Protein AF-A0A4U6UL03-F1 (afdb_monomer_lite)

Organism: Setaria viridis (NCBI:txid4556)

Sequence (129 aa):
MELAAATEDKETHSFEIDPSQVENVKQRCLPNALNYPMLEEYDFRNDTVNPDLDMELKPQARPRPYQEKSLSKMFGNGRARSGIIVLPCGAGKSLVGVSAACRINMFGHKCCLRRSMGISVQALVNYKR

Radius of gyration: 18.02 Å; chains: 1; bounding box: 43×35×50 Å

Secondary structure (DSSP, 8-state):
---------------PPPTTTHHHHHHHHSTTTT------EEE-SS--SSPP---PPPGGGPPPHHHHHHHHHHEETTEEEP--EE--TTS-HHHHHHHHHHHHT--STT-EEEEETTTEEEEE-----

Structure (mmCIF, N/CA/C/O backbone):
data_AF-A0A4U6UL03-F1
#
_entry.id   AF-A0A4U6UL03-F1
#
loop_
_atom_site.group_PDB
_atom_site.id
_atom_site.type_symbol
_atom_site.label_atom_id
_atom_site.label_alt_id
_atom_site.label_comp_id
_atom_site.label_asym_id
_atom_site.label_entity_id
_atom_site.label_seq_id
_atom_site.pdbx_PDB_ins_code
_atom_site.Cartn_x
_atom_site.Cartn_y
_atom_site.Cartn_z
_atom_site.occupancy
_atom_site.B_iso_or_equiv
_atom_site.auth_seq_id
_atom_site.auth_comp_id
_atom_site.auth_asym_id
_atom_site.auth_atom_id
_atom_site.pdbx_PDB_model_num
ATOM 1 N N . MET A 1 1 ? 22.071 -18.810 30.070 1.00 37.53 1 MET A N 1
ATOM 2 C CA . MET A 1 1 ? 21.147 -18.607 31.201 1.00 37.53 1 MET A CA 1
ATOM 3 C C . MET A 1 1 ? 21.064 -17.105 31.404 1.00 37.53 1 MET A C 1
ATOM 5 O O . MET A 1 1 ? 22.097 -16.512 31.650 1.00 37.53 1 MET A O 1
ATOM 9 N N . GLU A 1 2 ? 19.976 -16.383 31.207 1.00 42.53 2 GLU A N 1
ATOM 10 C CA . GLU A 1 2 ? 18.603 -16.666 30.803 1.00 42.53 2 GLU A CA 1
ATOM 11 C C . GLU A 1 2 ? 17.996 -15.279 30.544 1.00 42.53 2 GLU A C 1
ATOM 13 O O . GLU A 1 2 ? 18.272 -14.358 31.309 1.00 42.53 2 GLU A O 1
ATOM 18 N N . LEU A 1 3 ? 17.197 -15.100 29.497 1.00 37.81 3 LEU A N 1
ATOM 19 C CA . LEU A 1 3 ? 16.203 -14.027 29.470 1.00 37.81 3 LEU A CA 1
ATOM 20 C C . LEU A 1 3 ? 14.989 -14.575 28.730 1.00 37.81 3 LEU A C 1
ATOM 22 O O . LEU A 1 3 ? 14.887 -14.519 27.506 1.00 37.81 3 LEU A O 1
ATOM 26 N N . ALA A 1 4 ? 14.117 -15.192 29.522 1.00 41.53 4 ALA A N 1
ATOM 27 C CA . ALA A 1 4 ? 12.776 -15.571 29.136 1.00 41.53 4 ALA A CA 1
ATOM 28 C C . ALA A 1 4 ? 12.009 -14.307 28.721 1.00 41.53 4 ALA A C 1
ATOM 30 O O . ALA A 1 4 ? 11.738 -13.430 29.542 1.00 41.53 4 ALA A O 1
ATOM 31 N N . ALA A 1 5 ? 11.678 -14.204 27.436 1.00 41.16 5 ALA A N 1
ATOM 32 C CA . ALA A 1 5 ? 10.649 -13.289 26.976 1.00 41.16 5 ALA A CA 1
ATOM 33 C C . ALA A 1 5 ? 9.307 -13.870 27.431 1.00 41.16 5 ALA A C 1
ATOM 35 O O . ALA A 1 5 ? 8.862 -14.887 26.904 1.00 41.16 5 ALA A O 1
ATOM 36 N N . ALA A 1 6 ? 8.715 -13.258 28.455 1.00 39.53 6 ALA A N 1
ATOM 37 C CA . ALA A 1 6 ? 7.368 -13.558 28.905 1.00 39.53 6 ALA A CA 1
ATOM 38 C C . ALA A 1 6 ? 6.402 -13.442 27.716 1.00 39.53 6 ALA A C 1
ATOM 40 O O . ALA A 1 6 ? 6.140 -12.352 27.207 1.00 39.53 6 ALA A O 1
ATOM 41 N N . THR A 1 7 ? 5.901 -14.579 27.246 1.00 44.16 7 THR A N 1
ATOM 42 C CA . THR A 1 7 ? 4.714 -14.645 26.403 1.00 44.16 7 THR A CA 1
ATOM 43 C C . THR A 1 7 ? 3.527 -14.381 27.318 1.00 44.16 7 THR A C 1
ATOM 45 O O . THR A 1 7 ? 2.949 -15.307 27.875 1.00 44.16 7 THR A O 1
ATOM 48 N N . GLU A 1 8 ? 3.217 -13.106 27.556 1.00 48.75 8 GLU A N 1
ATOM 49 C CA . GLU A 1 8 ? 1.881 -12.743 28.020 1.00 48.75 8 GLU A CA 1
ATOM 50 C C . GLU A 1 8 ? 0.917 -13.145 26.902 1.00 48.75 8 GLU A C 1
ATOM 52 O O . GLU A 1 8 ? 0.991 -12.607 25.791 1.00 48.75 8 GLU A O 1
ATOM 57 N N . ASP A 1 9 ? 0.056 -14.122 27.178 1.00 47.47 9 ASP A N 1
ATOM 58 C CA . ASP A 1 9 ? -1.066 -14.504 26.328 1.00 47.47 9 ASP A CA 1
ATOM 59 C C . ASP A 1 9 ? -1.999 -13.294 26.175 1.00 47.47 9 ASP A C 1
ATOM 61 O O . ASP A 1 9 ? -2.957 -13.102 26.919 1.00 47.47 9 ASP A O 1
ATOM 65 N N . LYS A 1 10 ? -1.679 -12.405 25.229 1.00 60.22 10 LYS A N 1
ATOM 66 C CA . LYS A 1 10 ? -2.546 -11.294 24.846 1.00 60.22 10 LYS A CA 1
ATOM 67 C C . LYS A 1 10 ? -3.778 -11.876 24.170 1.00 60.22 10 LYS A C 1
ATOM 69 O O . LYS A 1 10 ? -3.768 -12.137 22.964 1.00 60.22 10 LYS A O 1
ATOM 74 N N . GLU A 1 11 ? -4.834 -12.048 24.957 1.00 63.53 11 GLU A N 1
ATOM 75 C CA . GLU A 1 11 ? -6.178 -12.332 24.470 1.00 63.53 11 GLU A CA 1
ATOM 76 C C . GLU A 1 11 ? -6.531 -11.308 23.382 1.00 63.53 11 GLU A C 1
ATOM 78 O O . GLU A 1 11 ? -6.677 -10.105 23.612 1.00 63.53 11 GLU A O 1
ATOM 83 N N . THR A 1 12 ? -6.556 -11.779 22.137 1.00 64.50 12 THR A N 1
ATOM 84 C CA . THR A 1 12 ? -6.774 -10.939 20.963 1.00 64.50 12 THR A CA 1
ATOM 85 C C . THR A 1 12 ? -8.270 -10.891 20.698 1.00 64.50 12 THR A C 1
ATOM 87 O O . THR A 1 12 ? -8.839 -11.773 20.061 1.00 64.50 12 THR A O 1
ATOM 90 N N . HIS A 1 13 ? -8.928 -9.851 21.206 1.00 76.44 13 HIS A N 1
ATOM 91 C CA . HIS A 1 13 ? -10.341 -9.615 20.930 1.00 76.44 13 HIS A CA 1
ATOM 92 C C . HIS A 1 13 ? -10.505 -8.992 19.542 1.00 76.44 13 HIS A C 1
ATOM 94 O O . HIS A 1 13 ? -9.969 -7.921 19.259 1.00 76.44 13 HIS A O 1
ATOM 100 N N . SER A 1 14 ? -11.264 -9.659 18.675 1.00 79.56 14 SER A N 1
ATOM 101 C CA . SER A 1 14 ? -11.667 -9.132 17.372 1.00 79.56 14 SER A CA 1
ATOM 102 C C . SER A 1 14 ? -13.189 -9.141 17.274 1.00 79.56 14 SER A C 1
ATOM 104 O O . SER A 1 14 ? -13.842 -10.095 17.690 1.00 79.56 14 SER A O 1
ATOM 106 N N . PHE A 1 15 ? -13.758 -8.049 16.774 1.00 84.62 15 PHE A N 1
ATOM 107 C CA . PHE A 1 15 ? -15.185 -7.921 16.505 1.00 84.62 15 PHE A CA 1
ATOM 108 C C . PHE A 1 15 ? -15.377 -7.128 15.215 1.00 84.62 15 PHE A C 1
ATOM 110 O O . PHE A 1 15 ? -14.557 -6.279 14.860 1.00 84.62 15 PHE A O 1
ATOM 117 N N . GLU A 1 16 ? -16.453 -7.426 14.499 1.00 81.44 16 GLU A N 1
ATOM 118 C CA . GLU A 1 16 ? -16.811 -6.702 13.287 1.00 81.44 16 GLU A CA 1
ATOM 119 C C . GLU A 1 16 ? -17.490 -5.375 13.646 1.00 81.44 16 GLU A C 1
ATOM 121 O O . GLU A 1 16 ? -18.337 -5.310 14.537 1.00 81.44 16 GLU A O 1
ATOM 126 N N . ILE A 1 17 ? -17.091 -4.304 12.961 1.00 82.75 17 ILE A N 1
ATOM 127 C CA . ILE A 1 17 ? -17.662 -2.966 13.132 1.00 82.75 17 ILE A CA 1
ATOM 128 C C . ILE A 1 17 ? -18.633 -2.718 11.982 1.00 82.75 17 ILE A C 1
ATOM 130 O O . ILE A 1 17 ? -18.296 -2.957 10.821 1.00 82.75 17 ILE A O 1
ATOM 134 N N . ASP A 1 18 ? -19.812 -2.190 12.303 1.00 84.06 18 ASP A N 1
ATOM 135 C CA . ASP A 1 18 ? -20.786 -1.773 11.299 1.00 84.06 18 ASP A CA 1
ATOM 136 C C . ASP A 1 18 ? -20.194 -0.682 10.378 1.00 84.06 18 ASP A C 1
ATOM 138 O O . ASP A 1 18 ? -19.642 0.307 10.883 1.00 84.06 18 ASP A O 1
ATOM 142 N N . PRO A 1 19 ? -20.309 -0.809 9.040 1.00 79.56 19 PRO A N 1
ATOM 143 C CA . PRO A 1 19 ? -19.694 0.121 8.092 1.00 79.56 19 PRO A CA 1
ATOM 144 C C . PRO A 1 19 ? -20.154 1.574 8.281 1.00 79.56 19 PRO A C 1
ATOM 146 O O . PRO A 1 19 ? -19.382 2.491 7.999 1.00 79.56 19 PRO A O 1
ATOM 149 N N . SER A 1 20 ? -21.364 1.808 8.803 1.00 86.56 20 SER A N 1
ATOM 150 C CA . SER A 1 20 ? -21.868 3.162 9.077 1.00 86.56 20 SER A CA 1
ATOM 151 C C . SER A 1 20 ? -21.161 3.845 10.254 1.00 86.56 20 SER A C 1
ATOM 153 O O . SER A 1 20 ? -21.105 5.073 10.315 1.00 86.56 20 SER A O 1
ATOM 155 N N . GLN A 1 21 ? -20.588 3.068 11.179 1.00 82.69 21 GLN A N 1
ATOM 156 C CA . GLN A 1 21 ? -19.977 3.566 12.415 1.00 82.69 21 GLN A CA 1
ATOM 157 C C . GLN A 1 21 ? -18.448 3.657 12.350 1.00 82.69 21 GLN A C 1
ATOM 159 O O . GLN A 1 21 ? -17.835 4.213 13.263 1.00 82.69 21 GLN A O 1
ATOM 164 N N . VAL A 1 22 ? -17.815 3.167 11.277 1.00 82.12 22 VAL A N 1
ATOM 165 C CA . VAL A 1 22 ? -16.347 3.143 11.129 1.00 82.12 22 VAL A CA 1
ATOM 166 C C . VAL A 1 22 ? -15.732 4.538 11.277 1.00 82.12 22 VAL A C 1
ATOM 168 O O . VAL A 1 22 ? -14.733 4.694 11.975 1.00 82.12 22 VAL A O 1
ATOM 171 N N . GLU A 1 23 ? -16.339 5.567 10.680 1.00 81.88 23 GLU A N 1
ATOM 172 C CA . GLU A 1 23 ? -15.873 6.957 10.798 1.00 81.88 23 GLU A CA 1
ATOM 173 C C . GLU A 1 23 ? -15.918 7.441 12.261 1.00 81.88 23 GLU A C 1
ATOM 175 O O . GLU A 1 23 ? -14.976 8.063 12.747 1.00 81.88 23 GLU A O 1
ATOM 180 N N . ASN A 1 24 ? -16.982 7.096 12.995 1.00 83.56 24 ASN A N 1
ATOM 181 C CA . ASN A 1 24 ? -17.174 7.492 14.393 1.00 83.56 24 ASN A CA 1
ATOM 182 C C . ASN A 1 24 ? -16.158 6.804 15.316 1.00 83.56 24 ASN A C 1
ATOM 184 O O . ASN A 1 24 ? -15.529 7.462 16.146 1.00 83.56 24 ASN A O 1
ATOM 188 N N . VAL A 1 25 ? -15.927 5.499 15.119 1.00 83.00 25 VAL A N 1
ATOM 189 C CA . VAL A 1 25 ? -14.891 4.753 15.850 1.00 83.00 25 VAL A CA 1
ATOM 190 C C . VAL A 1 25 ? -13.518 5.363 15.579 1.00 83.00 25 VAL A C 1
ATOM 192 O O . VAL A 1 25 ? -12.777 5.637 16.523 1.00 83.00 25 VAL A O 1
ATOM 195 N N . LYS A 1 26 ? -13.212 5.678 14.312 1.00 79.94 26 LYS A N 1
ATOM 196 C CA . LYS A 1 26 ? -11.938 6.304 13.955 1.00 79.94 26 LYS A CA 1
ATOM 197 C C . LYS A 1 26 ? -11.731 7.644 14.657 1.00 79.94 26 LYS A C 1
ATOM 199 O O . LYS A 1 26 ? -10.663 7.873 15.220 1.00 79.94 26 LYS A O 1
ATOM 204 N N . GLN A 1 27 ? -12.752 8.501 14.662 1.00 81.00 27 GLN A N 1
ATOM 205 C CA . GLN A 1 27 ? -12.709 9.804 15.332 1.00 81.00 27 GLN A CA 1
ATOM 206 C C . GLN A 1 27 ? -12.531 9.672 16.851 1.00 81.00 27 GLN A C 1
ATOM 208 O O . GLN A 1 27 ? -11.782 10.440 17.447 1.00 81.00 27 GLN A O 1
ATOM 213 N N . ARG A 1 28 ? -13.161 8.678 17.487 1.00 81.06 28 ARG A N 1
ATOM 214 C CA . ARG A 1 28 ? -13.010 8.424 18.932 1.00 81.06 28 ARG A CA 1
ATOM 215 C C . ARG A 1 28 ? -11.626 7.898 19.316 1.00 81.06 28 ARG A C 1
ATOM 217 O O . ARG A 1 28 ? -11.155 8.175 20.415 1.00 81.06 28 ARG A O 1
ATOM 224 N N . CYS A 1 29 ? -10.967 7.156 18.432 1.00 76.44 29 CYS A N 1
ATOM 225 C CA . CYS A 1 29 ? -9.615 6.652 18.673 1.00 76.44 29 CYS A CA 1
ATOM 226 C C . CYS A 1 29 ? -8.522 7.720 18.494 1.00 76.44 29 CYS A C 1
ATOM 228 O O . CYS A 1 29 ? -7.387 7.498 18.918 1.00 76.44 29 CYS A O 1
ATOM 230 N N . LEU A 1 30 ? -8.843 8.883 17.911 1.00 77.50 30 LEU A N 1
ATOM 231 C CA . LEU A 1 30 ? -7.914 10.010 17.815 1.00 77.50 30 LEU A CA 1
ATOM 232 C C . LEU A 1 30 ? -7.452 10.477 19.212 1.00 77.50 30 LEU A C 1
ATOM 234 O O . LEU A 1 30 ? -8.161 10.288 20.207 1.00 77.50 30 LEU A O 1
ATOM 238 N N . PRO A 1 31 ? -6.278 11.130 19.309 1.00 63.97 31 PRO A N 1
ATOM 239 C CA . PRO A 1 31 ? -5.689 11.570 20.580 1.00 63.97 31 PRO A CA 1
ATOM 240 C C . PRO A 1 31 ? -6.572 12.513 21.414 1.00 63.97 31 PRO A C 1
ATOM 242 O O . PRO A 1 31 ? -6.286 12.723 22.587 1.00 63.97 31 PRO A O 1
ATOM 245 N N . ASN A 1 32 ? -7.655 13.041 20.842 1.00 65.25 32 ASN A N 1
ATOM 246 C CA . ASN A 1 32 ? -8.607 13.915 21.525 1.00 65.25 32 ASN A CA 1
ATOM 247 C C . ASN A 1 32 ? -9.568 13.171 22.473 1.00 65.25 32 ASN A C 1
ATOM 249 O O . ASN A 1 32 ? -10.280 13.827 23.227 1.00 65.25 32 ASN A O 1
ATOM 253 N N . ALA A 1 33 ? -9.619 11.835 22.430 1.00 67.50 33 ALA A N 1
ATOM 254 C CA . ALA A 1 33 ? -10.468 11.038 23.315 1.00 67.50 33 ALA A CA 1
ATOM 255 C C . ALA A 1 33 ? -9.710 9.850 23.926 1.00 67.50 33 ALA A C 1
ATOM 257 O O . ALA A 1 33 ? -9.252 9.945 25.060 1.00 67.50 33 ALA A O 1
ATOM 258 N N . LEU A 1 34 ? -9.570 8.737 23.197 1.00 73.00 34 LEU A N 1
ATOM 259 C CA . LEU A 1 34 ? -9.042 7.483 23.758 1.00 73.00 34 LEU A CA 1
ATOM 260 C C . LEU A 1 34 ? -7.532 7.277 23.557 1.00 73.00 34 LEU A C 1
ATOM 26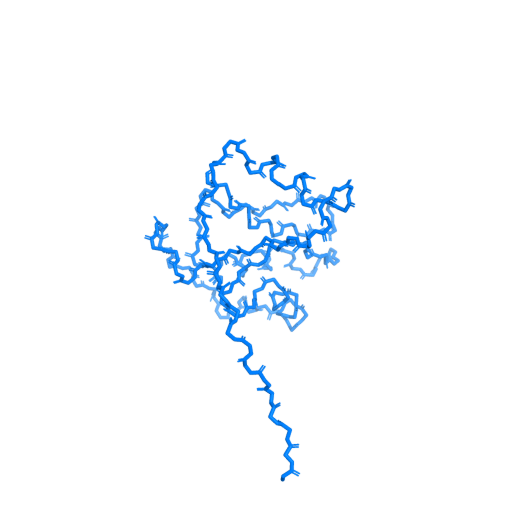2 O O . LEU A 1 34 ? -6.952 6.438 24.237 1.00 73.00 34 LEU A O 1
ATOM 266 N N . ASN A 1 35 ? -6.896 8.034 22.653 1.00 75.44 35 ASN A N 1
ATOM 267 C CA . ASN A 1 35 ? -5.455 7.957 22.374 1.00 75.44 35 ASN A CA 1
ATOM 268 C C . ASN A 1 35 ? -4.954 6.519 22.119 1.00 75.44 35 ASN A C 1
ATOM 270 O O . ASN A 1 35 ? -3.963 6.066 22.692 1.00 75.44 35 ASN A O 1
ATOM 274 N N . TYR A 1 36 ? -5.653 5.800 21.235 1.00 77.88 36 TYR A N 1
ATOM 275 C CA . TYR A 1 36 ? -5.208 4.495 20.753 1.00 77.88 36 TYR A CA 1
ATOM 276 C C . TYR A 1 36 ? -4.737 4.615 19.301 1.00 77.88 36 TYR A C 1
ATOM 278 O O . TYR A 1 36 ? -5.541 4.954 18.427 1.00 77.88 36 TYR A O 1
ATOM 286 N N . PRO A 1 37 ? -3.454 4.332 19.005 1.00 74.00 37 PRO A N 1
ATOM 287 C CA . PRO A 1 37 ? -2.949 4.385 17.642 1.00 74.00 37 PRO A CA 1
ATOM 288 C C . PRO A 1 37 ? -3.617 3.289 16.805 1.00 74.00 37 PRO A C 1
ATOM 290 O O . PRO A 1 37 ? -3.353 2.102 16.985 1.00 74.00 37 PRO A O 1
ATOM 293 N N . MET A 1 38 ? -4.487 3.685 15.879 1.00 72.62 38 MET A N 1
ATOM 294 C CA . MET A 1 38 ? -5.084 2.762 14.917 1.00 72.62 38 MET A CA 1
ATOM 295 C C . MET A 1 38 ? -4.131 2.500 13.754 1.00 72.62 38 MET A C 1
ATOM 297 O O . MET A 1 38 ? -3.445 3.402 13.269 1.00 72.62 38 MET A O 1
ATOM 301 N N . LEU A 1 39 ? -4.147 1.264 13.264 1.00 71.38 39 LEU A N 1
ATOM 302 C CA . LEU A 1 39 ? -3.426 0.853 12.069 1.00 71.38 39 LEU A CA 1
ATOM 303 C C . LEU A 1 39 ? -4.428 0.425 10.997 1.00 71.38 39 LEU A C 1
ATOM 305 O O . LEU A 1 39 ? -5.210 -0.497 11.199 1.00 71.38 39 LEU A O 1
ATOM 309 N N . GLU A 1 40 ? -4.389 1.094 9.847 1.00 74.62 40 GLU A N 1
ATOM 310 C CA . GLU A 1 40 ? -5.162 0.710 8.665 1.00 74.62 40 GLU A CA 1
ATOM 311 C C . GLU A 1 40 ? -4.364 -0.315 7.847 1.00 74.62 40 GLU A C 1
ATOM 313 O O . GLU A 1 40 ? -3.626 0.033 6.917 1.00 74.62 40 GLU A O 1
ATOM 318 N N . GLU A 1 41 ? -4.470 -1.583 8.244 1.00 77.94 41 GLU A N 1
ATOM 319 C CA . GLU A 1 41 ? -3.872 -2.714 7.533 1.00 77.94 41 GLU A CA 1
ATOM 320 C C . GLU A 1 41 ? -4.940 -3.513 6.786 1.00 77.94 41 GLU A C 1
ATOM 322 O O . GLU A 1 41 ? -6.032 -3.756 7.296 1.00 77.94 41 GLU A O 1
ATOM 327 N N . TYR A 1 42 ? -4.597 -3.950 5.581 1.00 76.56 42 TYR A N 1
ATOM 328 C CA . TYR A 1 42 ? -5.386 -4.854 4.764 1.00 76.56 42 TYR A CA 1
ATOM 329 C C . TYR A 1 42 ? -4.633 -6.174 4.598 1.00 76.56 42 TYR A C 1
ATOM 331 O O . TYR A 1 42 ? -3.518 -6.202 4.070 1.00 76.56 42 TYR A O 1
ATOM 339 N N . ASP A 1 43 ? -5.232 -7.265 5.063 1.00 77.88 43 ASP A N 1
ATOM 340 C CA . ASP A 1 43 ? -4.708 -8.613 4.863 1.00 77.88 43 ASP A CA 1
ATOM 341 C C . ASP A 1 43 ? -5.231 -9.168 3.537 1.00 77.88 43 ASP A C 1
ATOM 343 O O . ASP A 1 43 ? -6.341 -9.684 3.453 1.00 77.88 43 ASP A O 1
ATOM 347 N N . PHE A 1 44 ? -4.424 -9.021 2.490 1.00 74.25 44 PHE A N 1
ATOM 348 C CA . PHE A 1 44 ? -4.776 -9.472 1.147 1.00 74.25 44 PHE A CA 1
ATOM 349 C C . PHE A 1 44 ? -4.501 -10.963 0.920 1.00 74.25 44 PHE A C 1
ATOM 351 O O . PHE A 1 44 ? -4.905 -11.494 -0.102 1.00 74.25 44 PHE A O 1
ATOM 358 N N . ARG A 1 45 ? -3.795 -11.654 1.829 1.00 73.88 45 ARG A N 1
ATOM 359 C CA . ARG A 1 45 ? -3.511 -13.094 1.674 1.00 73.88 45 ARG A CA 1
ATOM 360 C C . ARG A 1 45 ? -4.660 -13.974 2.139 1.00 73.88 45 ARG A C 1
ATOM 362 O O . ARG A 1 45 ? -4.826 -15.071 1.624 1.00 73.88 45 ARG A O 1
ATOM 369 N N . ASN A 1 46 ? -5.402 -13.499 3.134 1.00 73.31 46 ASN A N 1
ATOM 370 C CA . ASN A 1 46 ? -6.517 -14.225 3.733 1.00 73.31 46 ASN A CA 1
ATOM 371 C C . ASN A 1 46 ? -7.885 -13.720 3.242 1.00 73.31 46 ASN A C 1
ATOM 373 O O . ASN A 1 46 ? -8.915 -14.207 3.711 1.00 73.31 46 ASN A O 1
ATOM 377 N N . ASP A 1 47 ? -7.919 -12.747 2.325 1.00 72.44 47 ASP A N 1
ATOM 378 C CA . ASP A 1 47 ? -9.170 -12.274 1.734 1.00 72.44 47 ASP A CA 1
ATOM 379 C C . ASP A 1 47 ? -9.637 -13.258 0.653 1.00 72.44 47 ASP A C 1
ATOM 381 O O . ASP A 1 47 ? -9.089 -13.310 -0.440 1.00 72.44 47 ASP A O 1
ATOM 385 N N . THR A 1 48 ? -10.653 -14.056 0.978 1.00 67.88 48 THR A N 1
ATOM 386 C CA . THR A 1 48 ? -11.311 -14.991 0.046 1.00 67.88 48 THR A CA 1
ATOM 387 C C . THR A 1 48 ? -12.581 -14.407 -0.573 1.00 67.88 48 THR A C 1
ATOM 389 O O . THR A 1 48 ? -13.227 -15.053 -1.397 1.00 67.88 48 THR A O 1
ATOM 392 N N . VAL A 1 49 ? -12.970 -13.190 -0.172 1.00 73.38 49 VAL A N 1
ATOM 393 C CA . VAL A 1 49 ? -14.196 -12.531 -0.641 1.00 73.38 49 VAL A CA 1
ATOM 394 C C . VAL A 1 49 ? -13.988 -11.941 -2.030 1.00 73.38 49 VAL A C 1
ATOM 396 O O . VAL A 1 49 ? -14.921 -11.895 -2.833 1.00 73.38 49 VAL A O 1
ATOM 399 N N . ASN A 1 50 ? -12.779 -11.459 -2.314 1.00 69.06 50 ASN A N 1
ATOM 400 C CA . ASN A 1 50 ? -12.471 -10.805 -3.573 1.00 69.06 50 ASN A CA 1
ATOM 401 C C . ASN A 1 50 ? -11.783 -11.787 -4.541 1.00 69.06 50 ASN A C 1
ATOM 403 O O . ASN A 1 50 ? -10.869 -12.489 -4.124 1.00 69.06 50 ASN A O 1
ATOM 407 N N . PRO A 1 51 ? -12.187 -11.848 -5.823 1.00 69.75 51 PRO A N 1
ATOM 408 C CA . PRO A 1 51 ? -11.525 -12.711 -6.793 1.00 69.75 51 PRO A CA 1
ATOM 409 C C . PRO A 1 51 ? -10.098 -12.223 -7.065 1.00 69.75 51 PRO A C 1
ATOM 411 O O .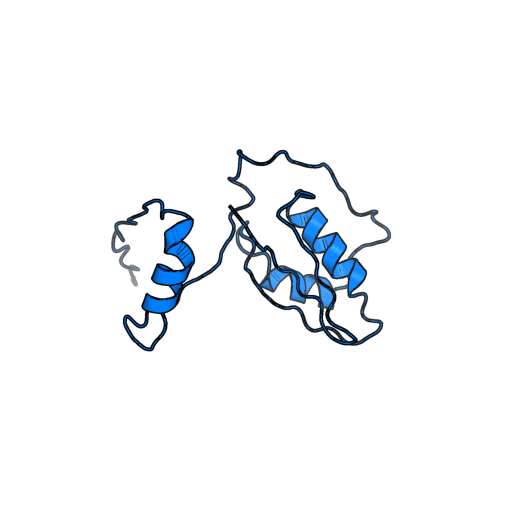 PRO A 1 51 ? -9.880 -11.025 -7.286 1.00 69.75 51 PRO A O 1
ATOM 414 N N . ASP A 1 52 ? -9.155 -13.163 -7.087 1.00 70.00 52 ASP A N 1
ATOM 415 C CA . ASP A 1 52 ? -7.782 -12.915 -7.516 1.00 70.00 52 ASP A CA 1
ATOM 416 C C . ASP A 1 52 ? -7.740 -12.649 -9.024 1.00 70.00 52 ASP A C 1
ATOM 418 O O . ASP A 1 52 ? -8.381 -13.341 -9.821 1.00 70.00 52 ASP A O 1
ATOM 422 N N . LEU A 1 53 ? -6.960 -11.645 -9.425 1.00 71.31 53 LEU A N 1
ATOM 423 C CA . LEU A 1 53 ? -6.655 -11.386 -10.825 1.00 71.31 53 LEU A CA 1
ATOM 424 C C . LEU A 1 53 ? -5.176 -11.666 -11.066 1.00 71.31 53 LEU A C 1
ATOM 426 O O . LEU A 1 53 ? -4.309 -11.007 -10.489 1.00 71.31 53 LEU A O 1
ATOM 430 N N . ASP A 1 54 ? -4.900 -12.613 -11.957 1.00 70.06 54 ASP A N 1
ATOM 431 C CA . ASP A 1 54 ? -3.536 -12.957 -12.338 1.00 70.06 54 ASP A CA 1
ATOM 432 C C . ASP A 1 54 ? -2.923 -11.833 -13.187 1.00 70.06 54 ASP A C 1
ATOM 434 O O . ASP A 1 54 ? -3.317 -11.582 -14.330 1.00 70.06 54 ASP A O 1
ATOM 438 N N . MET A 1 55 ? -2.003 -11.083 -12.583 1.00 74.75 55 MET A N 1
ATOM 439 C CA . MET A 1 55 ? -1.341 -9.939 -13.197 1.00 74.75 55 MET A CA 1
ATOM 440 C C . MET A 1 55 ? 0.138 -9.954 -12.857 1.00 74.75 55 MET A C 1
ATOM 442 O O . MET A 1 55 ? 0.569 -9.458 -11.814 1.00 74.75 55 MET A O 1
ATOM 446 N N . GLU A 1 56 ? 0.941 -10.422 -13.796 1.00 78.06 56 GLU A N 1
ATOM 447 C CA . GLU A 1 56 ? 2.383 -10.434 -13.625 1.00 78.06 56 GLU A CA 1
ATOM 448 C C . GLU A 1 56 ? 3.055 -9.258 -14.338 1.00 78.06 56 GLU A C 1
ATOM 450 O O . GLU A 1 56 ? 2.740 -8.884 -15.474 1.00 78.06 56 GLU A O 1
ATOM 455 N N . LEU A 1 57 ? 4.038 -8.663 -13.662 1.00 78.19 57 LEU A N 1
ATOM 456 C CA . LEU A 1 57 ? 4.932 -7.704 -14.293 1.00 78.19 57 LEU A CA 1
ATOM 457 C C . LEU A 1 57 ? 5.845 -8.429 -15.276 1.00 78.19 57 LEU A C 1
ATOM 459 O O . LEU A 1 57 ? 6.496 -9.415 -14.935 1.00 78.19 57 LEU A O 1
ATOM 463 N N . LYS A 1 58 ? 5.999 -7.857 -16.473 1.00 83.12 58 LYS A N 1
ATOM 464 C CA . LYS A 1 58 ? 7.025 -8.323 -17.409 1.00 83.12 58 LYS A CA 1
ATOM 465 C C . LYS A 1 58 ? 8.413 -8.227 -16.755 1.00 83.12 58 LYS A C 1
ATOM 467 O O . LYS A 1 58 ? 8.706 -7.204 -16.131 1.00 83.12 58 LYS A O 1
ATOM 472 N N . PRO A 1 59 ? 9.319 -9.195 -16.982 1.00 78.19 59 PRO A N 1
ATOM 473 C CA . PRO A 1 59 ? 10.656 -9.201 -16.376 1.00 78.19 59 PRO A CA 1
ATOM 474 C C . PRO A 1 59 ? 11.503 -7.973 -16.752 1.00 78.19 59 PRO A C 1
ATOM 476 O O . PRO A 1 59 ? 12.377 -7.559 -15.995 1.00 78.19 59 PRO A O 1
ATOM 479 N N . GLN A 1 60 ? 11.210 -7.337 -17.891 1.00 81.06 60 GLN A N 1
ATOM 480 C CA . GLN A 1 60 ? 11.843 -6.087 -18.326 1.00 81.06 60 GLN A CA 1
ATOM 481 C C . GLN A 1 60 ? 11.407 -4.864 -17.499 1.00 81.06 60 GLN A C 1
ATOM 483 O O . GLN A 1 60 ? 12.135 -3.879 -17.413 1.00 81.06 60 GLN A O 1
ATOM 488 N N . ALA A 1 61 ? 10.225 -4.917 -16.882 1.00 80.06 61 ALA A N 1
ATOM 489 C CA . ALA A 1 61 ? 9.632 -3.839 -16.096 1.00 80.06 61 ALA A CA 1
ATOM 490 C C . ALA A 1 61 ? 9.893 -4.019 -14.589 1.00 80.06 61 ALA A C 1
ATOM 492 O O . ALA A 1 61 ? 9.046 -3.685 -13.758 1.00 80.06 61 ALA A O 1
ATOM 493 N N . ARG A 1 62 ? 11.057 -4.567 -14.217 1.00 84.31 62 ARG A N 1
ATOM 494 C CA . ARG A 1 62 ? 11.401 -4.779 -12.809 1.00 84.31 62 ARG A CA 1
ATOM 495 C C . ARG A 1 62 ? 11.600 -3.432 -12.090 1.00 84.31 62 ARG A C 1
ATOM 497 O O . ARG A 1 62 ? 12.327 -2.574 -12.605 1.00 84.31 62 ARG A O 1
ATOM 504 N N . PRO A 1 63 ? 10.985 -3.228 -10.909 1.00 85.69 63 PRO A N 1
ATOM 505 C CA . PRO A 1 63 ? 11.184 -2.012 -10.134 1.00 85.69 63 PRO A CA 1
ATOM 506 C C . PRO A 1 63 ? 12.655 -1.833 -9.739 1.00 85.69 63 PRO A C 1
ATOM 508 O O . PRO A 1 63 ? 13.385 -2.788 -9.486 1.00 85.69 63 PRO A O 1
ATOM 511 N N . ARG A 1 64 ? 13.104 -0.578 -9.700 1.00 90.00 64 ARG A N 1
ATOM 512 C CA . ARG A 1 64 ? 14.474 -0.229 -9.290 1.00 90.00 64 ARG A CA 1
ATOM 513 C C . ARG A 1 64 ? 14.628 -0.341 -7.762 1.00 90.00 64 ARG A C 1
ATOM 515 O O . ARG A 1 64 ? 13.631 -0.177 -7.057 1.00 90.00 64 ARG A O 1
ATOM 522 N N . PRO A 1 65 ? 15.852 -0.481 -7.211 1.00 90.31 65 PRO A N 1
ATOM 523 C CA . PRO A 1 65 ? 16.055 -0.709 -5.771 1.00 90.31 65 PRO A CA 1
ATOM 524 C C . PRO A 1 65 ? 15.389 0.320 -4.842 1.00 90.31 65 PRO A C 1
ATOM 526 O O . PRO A 1 65 ? 14.875 -0.023 -3.780 1.00 90.31 65 PRO A O 1
ATOM 529 N N . TYR A 1 66 ? 15.337 1.596 -5.240 1.00 88.25 66 TYR A N 1
ATOM 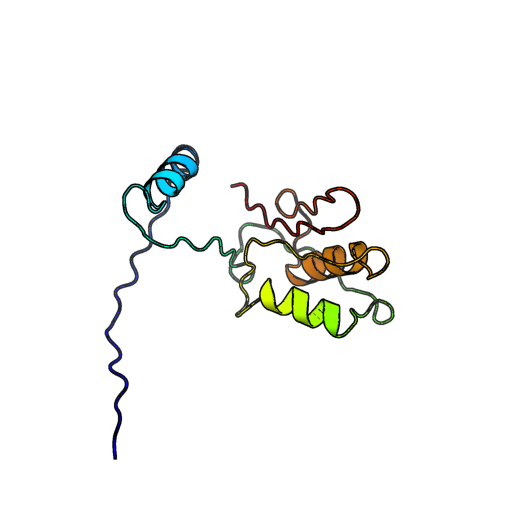530 C CA . TYR A 1 66 ? 14.661 2.631 -4.451 1.00 88.25 66 TYR A CA 1
ATOM 531 C C . TYR A 1 66 ? 13.133 2.469 -4.436 1.00 88.25 66 TYR A C 1
ATOM 533 O O . TYR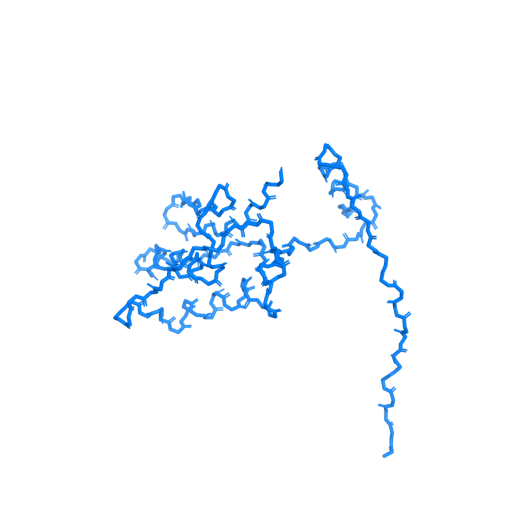 A 1 66 ? 12.499 2.783 -3.434 1.00 88.25 66 TYR A O 1
ATOM 541 N N . GLN A 1 67 ? 12.545 1.957 -5.521 1.00 87.19 67 GLN A N 1
ATOM 542 C CA . GLN A 1 67 ? 11.111 1.686 -5.624 1.00 87.19 67 GLN A CA 1
ATOM 543 C C . GLN A 1 67 ? 10.738 0.471 -4.781 1.00 87.19 67 GLN A C 1
ATOM 545 O O . GLN A 1 67 ? 9.756 0.520 -4.048 1.00 87.19 67 GLN A O 1
ATOM 550 N N . GLU A 1 68 ? 11.551 -0.588 -4.833 1.00 88.00 68 GLU A N 1
ATOM 551 C CA . GLU A 1 68 ? 11.385 -1.777 -3.990 1.00 88.00 68 GLU A CA 1
ATOM 552 C C . GLU A 1 68 ? 11.445 -1.402 -2.501 1.00 88.00 68 GLU A C 1
ATOM 554 O O . GLU A 1 68 ? 10.591 -1.825 -1.725 1.00 88.00 68 GLU A O 1
ATOM 559 N N . LYS A 1 69 ? 12.377 -0.518 -2.110 1.00 87.94 69 LYS A N 1
ATOM 560 C CA . LYS A 1 69 ? 12.471 0.008 -0.737 1.00 87.94 69 LYS A CA 1
ATOM 561 C C . LYS A 1 69 ? 11.249 0.835 -0.318 1.00 87.94 69 LYS A C 1
ATOM 563 O O . LYS A 1 69 ? 10.904 0.868 0.861 1.00 87.94 69 LYS A O 1
ATOM 568 N N . SER A 1 70 ? 10.606 1.537 -1.250 1.00 85.50 70 SER A N 1
ATOM 569 C CA . SER A 1 70 ? 9.348 2.241 -0.974 1.00 85.50 70 SER A CA 1
ATOM 570 C C . SER A 1 70 ? 8.174 1.270 -0.840 1.00 85.50 70 SER A C 1
ATOM 572 O O . SER A 1 70 ? 7.365 1.418 0.072 1.00 85.50 70 SER A O 1
ATOM 574 N N . LEU A 1 71 ? 8.102 0.260 -1.710 1.00 84.06 71 LEU A N 1
ATOM 575 C CA . LEU A 1 71 ? 7.059 -0.765 -1.689 1.00 84.06 71 LEU A CA 1
ATOM 576 C C . LEU A 1 71 ? 7.148 -1.642 -0.437 1.00 84.06 71 LEU A C 1
ATOM 578 O O . LEU A 1 71 ? 6.115 -1.941 0.149 1.00 84.06 71 LEU A O 1
ATOM 582 N N . SER A 1 72 ? 8.348 -1.987 0.036 1.00 85.88 72 SER A N 1
ATOM 583 C CA . SER A 1 72 ? 8.521 -2.785 1.260 1.00 85.88 72 SER A CA 1
ATOM 584 C C . SER A 1 72 ? 8.020 -2.085 2.527 1.00 85.88 72 SER A C 1
ATOM 586 O O . SER A 1 72 ? 7.703 -2.748 3.510 1.00 85.88 72 SER A O 1
ATOM 588 N N . LYS A 1 73 ? 7.900 -0.750 2.518 1.00 83.50 73 LYS A N 1
ATOM 589 C CA . LYS A 1 73 ? 7.257 -0.006 3.613 1.00 83.50 73 LYS A CA 1
ATOM 590 C C . LYS A 1 73 ? 5.731 -0.095 3.582 1.00 83.50 73 LYS A C 1
ATOM 592 O O . LYS A 1 73 ? 5.107 0.036 4.630 1.00 83.50 73 LYS A O 1
ATOM 597 N N . MET A 1 74 ? 5.142 -0.286 2.403 1.00 79.12 74 MET A N 1
ATOM 598 C CA . MET A 1 74 ? 3.692 -0.431 2.233 1.00 79.12 74 MET A CA 1
ATOM 599 C C . MET A 1 74 ? 3.230 -1.882 2.337 1.00 79.12 74 MET A C 1
ATOM 601 O O . MET A 1 74 ? 2.130 -2.136 2.812 1.00 79.12 74 MET A O 1
ATOM 605 N N . PHE A 1 75 ? 4.072 -2.822 1.915 1.00 82.06 75 PHE A N 1
ATOM 606 C CA . PHE A 1 75 ? 3.798 -4.252 1.917 1.00 82.06 75 PHE A CA 1
ATOM 607 C C . PHE A 1 75 ? 4.755 -4.944 2.883 1.00 82.06 75 PHE A C 1
ATOM 609 O O . PHE A 1 75 ? 5.935 -5.115 2.576 1.00 82.06 75 PHE A O 1
ATOM 616 N N . GLY A 1 76 ? 4.245 -5.352 4.045 1.00 79.44 76 GLY A N 1
ATOM 617 C CA . GLY A 1 76 ? 5.016 -6.028 5.089 1.00 79.44 76 GLY A CA 1
ATOM 618 C C . GLY A 1 76 ? 4.229 -7.198 5.669 1.00 79.44 76 GLY A C 1
ATOM 619 O O . GLY A 1 76 ? 3.022 -7.096 5.846 1.00 79.44 76 GLY A O 1
ATOM 620 N N . ASN A 1 77 ? 4.894 -8.327 5.933 1.00 77.44 77 ASN A N 1
ATOM 621 C CA . ASN A 1 77 ? 4.286 -9.524 6.542 1.00 77.44 77 ASN A CA 1
ATOM 622 C C . ASN A 1 77 ? 3.024 -10.059 5.826 1.00 77.44 77 ASN A C 1
ATOM 624 O O . ASN A 1 77 ? 2.183 -10.694 6.450 1.00 77.44 77 ASN A O 1
ATOM 628 N N . GLY A 1 78 ? 2.877 -9.810 4.517 1.00 74.44 78 GLY A N 1
ATOM 629 C CA . GLY A 1 78 ? 1.681 -10.209 3.761 1.00 74.44 78 GLY A CA 1
ATOM 630 C C . GLY A 1 78 ? 0.466 -9.297 3.956 1.00 74.44 78 GLY A C 1
ATOM 631 O O . GLY A 1 78 ? -0.612 -9.635 3.488 1.00 74.44 78 GLY A O 1
ATOM 632 N N . ARG A 1 79 ? 0.647 -8.141 4.603 1.00 79.81 79 ARG A N 1
ATOM 633 C CA . ARG A 1 79 ? -0.371 -7.106 4.777 1.00 79.81 79 ARG A CA 1
ATOM 634 C C . ARG A 1 79 ? 0.015 -5.848 4.016 1.00 79.81 79 ARG A C 1
ATOM 636 O O . ARG A 1 79 ? 1.193 -5.488 3.916 1.00 79.81 79 ARG A O 1
ATOM 643 N N . ALA A 1 80 ? -0.987 -5.189 3.458 1.00 81.38 80 ALA A N 1
ATOM 644 C CA . ALA A 1 80 ? -0.851 -3.900 2.811 1.00 81.38 80 ALA A CA 1
ATOM 645 C C . ALA A 1 80 ? -1.262 -2.806 3.796 1.00 81.38 80 ALA A C 1
ATOM 647 O O . ALA A 1 80 ? -2.320 -2.880 4.412 1.00 81.38 80 ALA A O 1
ATOM 648 N N . ARG A 1 81 ? -0.426 -1.785 3.952 1.00 79.69 81 ARG A N 1
ATOM 649 C CA . ARG A 1 81 ? -0.699 -0.635 4.815 1.00 79.69 81 ARG A CA 1
ATOM 650 C C . ARG A 1 81 ? -1.146 0.542 3.961 1.00 79.69 81 ARG A C 1
ATOM 652 O O . ARG A 1 81 ? -0.529 0.830 2.934 1.00 79.69 81 ARG A O 1
ATOM 659 N N . SER A 1 82 ? -2.190 1.239 4.401 1.00 75.25 82 SER A N 1
ATOM 660 C CA . SER A 1 82 ? -2.586 2.516 3.799 1.00 75.25 82 SER A CA 1
ATOM 661 C C . SER A 1 82 ? -1.457 3.539 3.988 1.00 75.25 82 SER A C 1
ATOM 663 O O . SER A 1 82 ? -0.946 3.716 5.095 1.00 75.25 82 SER A O 1
ATOM 665 N N . GLY A 1 83 ? -1.003 4.178 2.906 1.00 73.44 83 GLY A N 1
ATOM 666 C CA . GLY A 1 83 ? 0.146 5.08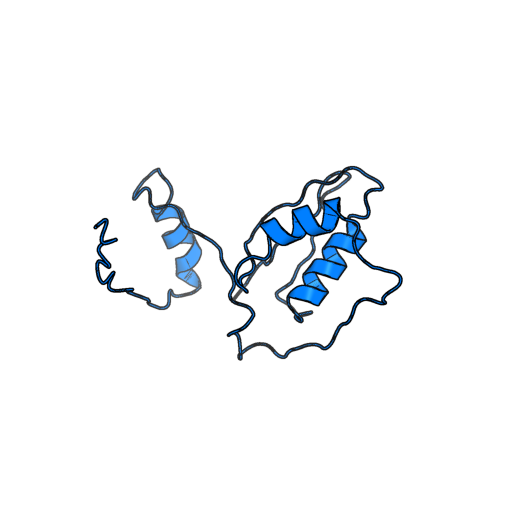2 2.964 1.00 73.44 83 GLY A CA 1
ATOM 667 C C . GLY A 1 83 ? 0.403 5.863 1.677 1.00 73.44 83 GLY A C 1
ATOM 668 O O . GLY A 1 83 ? -0.215 5.635 0.638 1.00 73.44 83 GLY A O 1
ATOM 669 N N . ILE A 1 84 ? 1.333 6.817 1.750 1.00 80.31 84 ILE A N 1
ATOM 670 C CA . ILE A 1 84 ? 1.711 7.682 0.625 1.00 80.31 84 ILE A CA 1
ATOM 671 C C . ILE A 1 84 ? 3.184 7.452 0.299 1.00 80.31 84 ILE A C 1
ATOM 673 O O . ILE A 1 84 ? 4.043 7.582 1.172 1.00 80.31 84 ILE A O 1
ATOM 677 N N . ILE A 1 85 ? 3.483 7.160 -0.969 1.00 81.62 85 ILE A N 1
ATOM 678 C CA . ILE A 1 85 ? 4.858 7.124 -1.468 1.00 81.62 85 ILE A CA 1
ATOM 679 C C . ILE A 1 85 ? 5.120 8.420 -2.237 1.00 81.62 85 ILE A C 1
ATOM 681 O O . ILE A 1 85 ? 4.520 8.699 -3.279 1.00 81.62 85 ILE A O 1
ATOM 685 N N . VAL A 1 86 ? 6.068 9.206 -1.735 1.00 82.31 86 VAL A N 1
ATOM 686 C CA . VAL A 1 86 ? 6.533 10.431 -2.391 1.00 82.31 86 VAL A CA 1
ATOM 687 C C . VAL A 1 86 ? 7.767 10.100 -3.226 1.00 82.31 86 VAL A C 1
ATOM 689 O O . VAL A 1 86 ? 8.740 9.551 -2.713 1.00 82.31 86 VAL A O 1
ATOM 692 N N . LEU A 1 87 ? 7.724 10.414 -4.522 1.00 81.56 87 LEU A N 1
ATOM 693 C CA . LEU A 1 87 ? 8.824 10.182 -5.464 1.00 81.56 87 LEU A CA 1
ATOM 694 C C . LEU A 1 87 ? 8.995 11.407 -6.366 1.00 81.56 87 LEU A C 1
ATOM 696 O O . LEU A 1 87 ? 7.990 11.968 -6.807 1.00 81.56 87 LEU A O 1
ATOM 700 N N . PRO A 1 88 ? 10.225 11.788 -6.752 1.00 84.88 88 PRO A N 1
ATOM 701 C CA . PRO A 1 88 ? 10.431 12.898 -7.680 1.00 84.88 88 PRO A CA 1
ATOM 702 C C . PRO A 1 88 ? 9.788 12.627 -9.054 1.00 84.88 88 PRO A C 1
ATOM 704 O O . PRO A 1 88 ? 9.394 11.499 -9.388 1.00 84.88 88 PRO A O 1
ATOM 707 N N . CYS A 1 89 ? 9.564 13.670 -9.859 1.00 83.00 89 CYS A N 1
ATOM 708 C CA . CYS A 1 89 ? 9.113 13.487 -11.244 1.00 83.00 89 CYS A CA 1
ATOM 709 C C . CYS A 1 89 ? 10.168 12.671 -12.025 1.00 83.00 89 CYS A C 1
ATOM 711 O O . CYS A 1 89 ? 11.358 12.756 -11.749 1.00 83.00 89 CYS A O 1
ATOM 713 N N . GLY A 1 90 ? 9.733 11.775 -12.918 1.00 80.38 90 GLY A N 1
ATOM 714 C CA . GLY A 1 90 ? 10.643 10.890 -13.667 1.00 80.38 90 GLY A CA 1
ATOM 715 C C . GLY A 1 90 ? 11.133 9.625 -12.938 1.00 80.38 90 GLY A C 1
ATOM 716 O O . GLY A 1 90 ? 11.637 8.718 -13.590 1.00 80.38 90 GLY A O 1
ATOM 717 N N . ALA A 1 91 ? 10.904 9.469 -11.629 1.00 84.25 91 ALA A N 1
ATOM 718 C CA . ALA A 1 91 ? 11.319 8.276 -10.870 1.00 84.25 91 ALA A CA 1
ATOM 719 C C . ALA A 1 91 ? 10.436 7.025 -11.077 1.00 84.25 91 ALA A C 1
ATOM 721 O O . ALA A 1 91 ? 10.525 6.065 -10.317 1.00 84.25 91 ALA A O 1
ATOM 722 N N . GLY A 1 92 ? 9.543 7.022 -12.071 1.00 83.88 92 GLY A N 1
ATOM 723 C CA . GLY A 1 92 ? 8.685 5.867 -12.356 1.00 83.88 92 GLY A CA 1
ATOM 724 C C . GLY A 1 92 ? 7.489 5.709 -11.411 1.00 83.88 92 GLY A C 1
ATOM 725 O O . GLY A 1 92 ? 7.104 4.590 -11.098 1.00 83.88 92 GLY A O 1
ATOM 726 N N . LYS A 1 93 ? 6.865 6.819 -10.993 1.00 83.75 93 LYS A N 1
ATOM 727 C CA . LYS A 1 93 ? 5.627 6.846 -10.189 1.00 83.75 93 LYS A CA 1
ATOM 728 C C . LYS A 1 93 ? 4.555 5.849 -10.668 1.00 83.75 93 LYS A C 1
ATOM 730 O O . LYS A 1 93 ? 4.001 5.100 -9.871 1.00 83.75 93 LYS A O 1
ATOM 735 N N . SER A 1 94 ? 4.306 5.804 -11.976 1.00 83.00 94 SER A N 1
ATOM 736 C CA . SER A 1 94 ? 3.349 4.868 -12.575 1.00 83.00 94 SER A CA 1
ATOM 737 C C . SER A 1 94 ? 3.767 3.408 -12.400 1.00 83.00 94 SER A C 1
ATOM 739 O O . SER A 1 94 ? 2.922 2.582 -12.078 1.00 83.00 94 SER A O 1
ATOM 741 N N . LEU A 1 95 ? 5.059 3.101 -12.565 1.00 85.25 95 LEU A N 1
ATOM 742 C CA . LEU A 1 95 ? 5.582 1.745 -12.402 1.00 85.25 95 LEU A CA 1
ATOM 743 C C . LEU A 1 95 ? 5.391 1.264 -10.963 1.00 85.25 95 LEU A C 1
ATOM 745 O O . LEU A 1 95 ? 4.900 0.167 -10.764 1.00 85.25 95 LEU A O 1
ATOM 749 N N . VAL A 1 96 ? 5.678 2.109 -9.968 1.00 85.25 96 VAL A N 1
ATOM 750 C CA . VAL A 1 96 ? 5.476 1.763 -8.549 1.00 85.25 96 VAL A CA 1
ATOM 751 C C . VAL A 1 96 ? 4.012 1.448 -8.241 1.00 85.25 96 VAL A C 1
ATOM 753 O O . VAL A 1 96 ? 3.741 0.495 -7.518 1.00 85.25 96 VAL A O 1
ATOM 756 N N . GLY A 1 97 ? 3.070 2.201 -8.815 1.00 81.81 97 GLY A N 1
ATOM 757 C CA . GLY A 1 97 ? 1.640 1.922 -8.666 1.00 81.81 97 GLY A CA 1
ATOM 758 C C . GLY A 1 97 ? 1.223 0.591 -9.298 1.00 81.81 97 GLY A C 1
ATOM 759 O O . GLY A 1 97 ? 0.550 -0.204 -8.650 1.00 81.81 97 GLY A O 1
ATOM 760 N N . VAL A 1 98 ? 1.665 0.318 -10.529 1.00 81.31 98 VAL A N 1
ATOM 761 C CA . VAL A 1 98 ? 1.383 -0.962 -11.205 1.00 81.31 98 VAL A CA 1
ATOM 762 C C . VAL A 1 98 ? 2.010 -2.126 -10.434 1.00 81.31 98 VAL A C 1
ATOM 764 O O . VAL A 1 98 ? 1.333 -3.115 -10.180 1.00 81.31 98 VAL A O 1
ATOM 767 N N . SER A 1 99 ? 3.254 -1.988 -9.968 1.00 84.31 99 SER A N 1
ATOM 768 C CA . SER A 1 99 ? 3.919 -3.010 -9.155 1.00 84.31 99 SER A CA 1
ATOM 769 C C . SER A 1 99 ? 3.227 -3.264 -7.821 1.00 84.31 99 SER A C 1
ATOM 771 O O . SER A 1 99 ? 3.188 -4.403 -7.367 1.00 84.31 99 SER A O 1
ATOM 773 N N . ALA A 1 100 ? 2.677 -2.224 -7.192 1.00 81.69 100 ALA A N 1
ATOM 774 C CA . ALA A 1 100 ? 1.863 -2.369 -5.992 1.00 81.69 100 ALA A CA 1
ATOM 775 C C . ALA A 1 100 ? 0.585 -3.169 -6.283 1.00 81.69 100 ALA A C 1
ATOM 777 O O . ALA A 1 100 ? 0.269 -4.094 -5.543 1.00 81.69 100 ALA A O 1
ATOM 778 N N . ALA A 1 101 ? -0.109 -2.869 -7.384 1.00 79.19 101 ALA A N 1
ATOM 779 C CA . ALA A 1 101 ? -1.320 -3.588 -7.776 1.00 79.19 101 ALA A CA 1
ATOM 780 C C . ALA A 1 101 ? -1.043 -5.067 -8.108 1.00 79.19 101 ALA A C 1
ATOM 782 O O . ALA A 1 101 ? -1.747 -5.945 -7.613 1.00 79.19 101 ALA A O 1
ATOM 783 N N . CYS A 1 102 ? 0.038 -5.350 -8.844 1.00 80.50 102 CYS A N 1
ATOM 784 C CA . CYS A 1 102 ? 0.521 -6.712 -9.095 1.00 80.50 102 CYS A CA 1
ATOM 785 C C . CYS A 1 102 ? 0.967 -7.441 -7.818 1.00 80.50 102 CYS A C 1
ATOM 787 O O . CYS A 1 102 ? 1.073 -8.655 -7.820 1.00 80.50 102 CYS A O 1
ATOM 789 N N . ARG A 1 103 ? 1.276 -6.744 -6.715 1.00 77.94 103 ARG A N 1
ATOM 790 C CA . ARG A 1 103 ? 1.676 -7.402 -5.457 1.00 77.94 103 ARG A CA 1
ATOM 791 C C . ARG A 1 103 ? 0.483 -7.854 -4.623 1.00 77.94 103 ARG A C 1
ATOM 793 O O . ARG A 1 103 ? 0.605 -8.830 -3.890 1.00 77.94 103 ARG A O 1
ATOM 800 N N . ILE A 1 104 ? -0.625 -7.123 -4.719 1.00 74.25 104 ILE A N 1
ATOM 801 C CA . ILE A 1 104 ? -1.889 -7.440 -4.045 1.00 74.25 104 ILE A CA 1
ATOM 802 C C . ILE A 1 104 ? -2.691 -8.456 -4.885 1.00 74.25 104 ILE A C 1
ATOM 804 O O . ILE A 1 104 ? -3.646 -9.017 -4.374 1.00 74.25 104 ILE A O 1
ATOM 808 N N . ASN A 1 105 ? -2.313 -8.703 -6.153 1.00 67.62 105 ASN A N 1
ATOM 809 C CA . ASN A 1 105 ? -3.054 -9.545 -7.113 1.00 67.62 105 ASN A CA 1
ATOM 810 C C . ASN A 1 105 ? -4.541 -9.173 -7.222 1.00 67.62 105 ASN A C 1
ATOM 812 O O . ASN A 1 105 ? -5.400 -9.982 -7.560 1.00 67.62 105 ASN A O 1
ATOM 816 N N . MET A 1 106 ? -4.843 -7.901 -6.960 1.00 57.03 106 MET A N 1
ATOM 817 C CA . MET A 1 106 ? -6.203 -7.406 -6.853 1.00 57.03 106 MET A CA 1
ATOM 818 C C . MET A 1 106 ? -6.330 -6.121 -7.662 1.00 57.03 106 MET A C 1
ATOM 820 O O . MET A 1 106 ? -6.005 -5.027 -7.197 1.00 57.03 106 MET A O 1
ATOM 824 N N . PHE A 1 107 ? -6.813 -6.257 -8.897 1.00 46.44 107 PHE A N 1
ATOM 825 C CA . PHE A 1 107 ? -7.348 -5.135 -9.664 1.00 46.44 107 PHE A CA 1
ATOM 826 C C . PHE A 1 107 ? -8.868 -5.235 -9.635 1.00 46.44 107 PHE A C 1
ATOM 828 O O . PHE A 1 107 ? -9.481 -6.059 -10.302 1.00 46.44 107 PHE A O 1
ATOM 835 N N . GLY A 1 108 ? -9.484 -4.396 -8.819 1.00 43.97 108 GLY A N 1
ATOM 836 C CA . GLY A 1 108 ? -10.930 -4.315 -8.682 1.00 43.97 108 GLY A CA 1
ATOM 837 C C . GLY A 1 108 ? -11.306 -3.019 -7.984 1.00 43.97 108 GLY A C 1
ATOM 838 O O . GLY A 1 108 ? -10.425 -2.246 -7.606 1.00 43.97 108 GLY A O 1
ATOM 839 N N . HIS A 1 109 ? -12.606 -2.804 -7.773 1.00 39.97 109 HIS A N 1
ATOM 840 C CA . HIS A 1 109 ? -13.240 -1.603 -7.196 1.00 39.97 109 HIS A CA 1
ATOM 841 C C . HIS A 1 109 ? -12.594 -1.015 -5.912 1.00 39.97 109 HIS A C 1
ATOM 843 O O . HIS A 1 109 ? -12.979 0.073 -5.487 1.00 39.97 109 HIS A O 1
ATOM 849 N N . LYS A 1 110 ? -11.636 -1.715 -5.286 1.00 49.72 110 LYS A N 1
ATOM 850 C CA . LYS A 1 110 ? -10.985 -1.377 -4.012 1.00 49.72 110 LYS A CA 1
ATOM 851 C C . LYS A 1 110 ? -9.504 -0.950 -4.116 1.00 49.72 110 LYS A C 1
ATOM 853 O O . LYS A 1 110 ? -8.990 -0.374 -3.161 1.00 49.72 110 LYS A O 1
ATOM 858 N N . CYS A 1 111 ? -8.803 -1.154 -5.243 1.00 50.97 111 CYS A N 1
ATOM 859 C CA . CYS A 1 111 ? -7.437 -0.628 -5.432 1.00 50.97 111 CYS A CA 1
ATOM 860 C C . CYS A 1 111 ? -7.464 0.642 -6.299 1.00 50.97 111 CYS A C 1
ATOM 862 O O . CYS A 1 111 ? -7.416 0.585 -7.527 1.00 50.97 111 CYS A O 1
ATOM 864 N N . CYS A 1 112 ? -7.551 1.811 -5.660 1.00 53.50 112 CYS A N 1
ATOM 865 C CA . CYS A 1 112 ? -7.574 3.102 -6.347 1.00 53.50 112 CYS A CA 1
ATOM 866 C C . CYS A 1 112 ? -6.206 3.791 -6.266 1.00 53.50 112 CYS A C 1
ATOM 868 O O . CYS A 1 112 ? -5.871 4.443 -5.277 1.00 53.50 112 CYS A O 1
ATOM 870 N N . LEU A 1 113 ? -5.429 3.715 -7.348 1.00 59.66 113 LEU A N 1
ATOM 871 C CA . LEU A 1 113 ? -4.201 4.496 -7.507 1.00 59.66 113 LEU A CA 1
ATOM 872 C C . LEU A 1 113 ? -4.553 5.934 -7.911 1.00 59.66 113 LEU A C 1
ATOM 874 O O . LEU A 1 113 ? -4.762 6.231 -9.089 1.00 59.66 113 LEU A O 1
ATOM 878 N N . ARG A 1 114 ? -4.612 6.852 -6.940 1.00 55.81 114 ARG A N 1
ATOM 879 C CA . ARG A 1 114 ? -4.865 8.272 -7.220 1.00 55.81 114 ARG A CA 1
ATOM 880 C C . ARG A 1 114 ? -3.545 8.999 -7.471 1.00 55.81 114 ARG A C 1
ATOM 882 O O . ARG A 1 114 ? -2.647 9.013 -6.628 1.00 55.81 114 ARG A O 1
ATOM 889 N N . ARG A 1 115 ? -3.425 9.639 -8.636 1.00 56.97 115 ARG A N 1
ATOM 890 C CA . ARG A 1 115 ? -2.333 10.584 -8.912 1.00 56.97 115 ARG A CA 1
ATOM 891 C C . ARG A 1 115 ? -2.751 11.958 -8.390 1.00 56.97 115 ARG A C 1
ATOM 893 O O . ARG A 1 115 ? -3.694 12.536 -8.922 1.00 56.97 115 ARG A O 1
ATOM 900 N N . SER A 1 116 ? -2.067 12.484 -7.376 1.00 54.69 116 SER A N 1
ATOM 901 C CA . SER A 1 116 ? -2.100 13.922 -7.090 1.00 54.69 116 SER A CA 1
ATOM 902 C C . SER A 1 116 ? -0.946 14.594 -7.842 1.00 54.69 116 SER A C 1
ATOM 904 O O . SER A 1 116 ? 0.115 14.000 -8.040 1.00 54.69 116 SER A O 1
ATOM 906 N N . MET A 1 117 ? -1.195 15.789 -8.378 1.00 49.34 117 MET A N 1
ATOM 907 C CA . MET A 1 117 ? -0.323 16.489 -9.328 1.00 49.34 117 MET A CA 1
ATOM 908 C C . MET A 1 117 ? 1.173 16.479 -8.932 1.00 49.34 117 MET A C 1
ATOM 910 O O . MET A 1 117 ? 1.553 16.826 -7.818 1.00 49.34 117 MET A O 1
ATOM 914 N N . GLY A 1 118 ? 2.036 16.089 -9.878 1.00 56.25 118 GLY A N 1
ATOM 915 C CA . GLY A 1 118 ? 3.480 16.377 -9.905 1.00 56.25 118 GLY A CA 1
ATOM 916 C C . GLY A 1 118 ? 4.420 15.498 -9.063 1.00 56.25 118 GLY A C 1
ATOM 917 O O . GLY A 1 118 ? 5.468 15.074 -9.567 1.00 56.25 118 GLY A O 1
ATOM 918 N N . ILE A 1 119 ? 4.083 15.184 -7.808 1.00 57.44 119 ILE A N 1
ATOM 919 C CA . ILE A 1 119 ? 5.115 14.815 -6.809 1.00 57.44 119 ILE A CA 1
ATOM 920 C C . ILE A 1 119 ? 4.825 13.519 -6.030 1.00 57.44 119 ILE A C 1
ATOM 922 O O . ILE A 1 119 ? 5.756 12.907 -5.514 1.00 57.44 119 ILE A O 1
ATOM 926 N N . SER A 1 120 ? 3.591 13.013 -6.020 1.00 54.38 120 SER A N 1
ATOM 927 C CA . SER A 1 120 ? 3.221 11.903 -5.125 1.00 54.38 120 SER A CA 1
ATOM 928 C C . SER A 1 120 ? 2.415 10.820 -5.834 1.00 54.38 120 SER A C 1
ATOM 930 O O . SER A 1 120 ? 1.586 11.106 -6.698 1.00 54.38 120 SER A O 1
ATOM 932 N N . VAL A 1 121 ? 2.654 9.560 -5.464 1.00 56.25 121 VAL A N 1
ATOM 933 C CA . VAL A 1 121 ? 1.728 8.459 -5.752 1.00 56.25 121 VAL A CA 1
ATOM 934 C C . VAL A 1 121 ? 1.012 8.151 -4.455 1.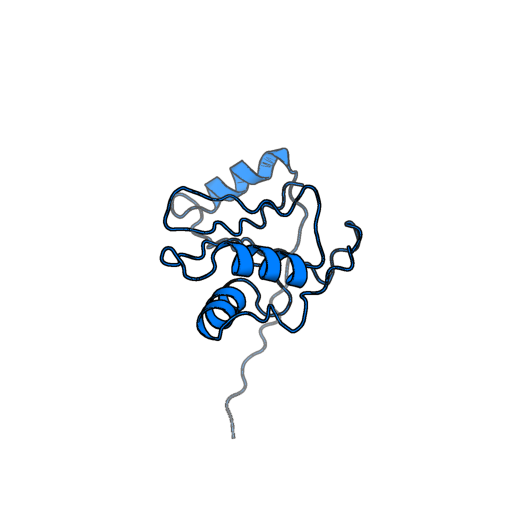00 56.25 121 VAL A C 1
ATOM 936 O O . VAL A 1 121 ? 1.629 7.725 -3.478 1.00 56.25 121 VAL A O 1
ATOM 939 N N . GLN A 1 122 ? -0.298 8.367 -4.441 1.00 51.03 122 GLN A N 1
ATOM 940 C CA . GLN A 1 122 ? -1.120 7.866 -3.361 1.00 51.03 122 GLN A CA 1
ATOM 941 C C . GLN A 1 122 ? -1.504 6.432 -3.724 1.00 51.03 122 GLN A C 1
ATOM 943 O O . GLN A 1 122 ? -2.435 6.197 -4.496 1.00 51.03 122 GLN A O 1
ATOM 948 N N . ALA A 1 123 ? -0.742 5.471 -3.206 1.00 53.00 123 ALA A N 1
ATOM 949 C CA . ALA A 1 123 ? -1.155 4.075 -3.186 1.00 53.00 123 ALA A CA 1
ATOM 950 C C . ALA A 1 123 ? -2.173 3.915 -2.052 1.00 53.00 123 ALA A C 1
ATOM 952 O O . ALA A 1 123 ? -1.890 3.381 -0.986 1.00 53.00 123 ALA A O 1
ATOM 953 N N . LEU A 1 124 ? -3.362 4.474 -2.260 1.00 49.06 124 LEU A N 1
ATOM 954 C CA . LEU A 1 124 ? -4.448 4.302 -1.320 1.00 49.06 124 LEU A CA 1
ATOM 955 C C . LEU A 1 124 ? -5.012 2.902 -1.560 1.00 49.06 124 LEU A C 1
ATOM 957 O O . LEU A 1 124 ? -5.780 2.683 -2.499 1.00 49.06 124 LEU A O 1
ATOM 961 N N . VAL A 1 125 ? -4.626 1.948 -0.714 1.00 50.47 125 VAL A N 1
ATOM 962 C CA . VAL A 1 125 ? -5.415 0.726 -0.533 1.00 50.47 125 VAL A CA 1
ATOM 963 C C . VAL A 1 125 ? -6.664 1.158 0.223 1.00 50.47 125 VAL A C 1
ATOM 965 O O . VAL A 1 125 ? -6.765 1.048 1.439 1.00 50.47 125 VAL A O 1
ATOM 968 N N . ASN A 1 126 ? -7.570 1.803 -0.505 1.00 42.91 126 ASN A N 1
ATOM 969 C CA . ASN A 1 126 ? -8.807 2.310 0.043 1.00 42.91 126 ASN A CA 1
ATOM 970 C C . ASN A 1 126 ? -9.775 1.134 0.059 1.00 42.91 126 ASN A C 1
ATOM 972 O O . ASN A 1 126 ? -10.533 0.914 -0.886 1.00 42.91 126 ASN A O 1
ATOM 976 N N . TYR A 1 127 ? -9.698 0.336 1.121 1.00 43.28 127 TYR A N 1
ATOM 977 C CA . TYR A 1 127 ? -10.666 -0.720 1.351 1.00 43.28 127 TYR A CA 1
ATOM 978 C C . TYR A 1 127 ? -11.997 -0.068 1.732 1.00 43.28 127 TYR A C 1
ATOM 980 O O . TYR A 1 127 ? -12.307 0.146 2.900 1.00 43.28 127 TYR A O 1
ATOM 988 N N . LYS A 1 128 ? -12.780 0.299 0.717 1.00 36.25 128 LYS A N 1
ATOM 989 C CA . LYS A 1 128 ? -14.204 0.551 0.891 1.00 36.25 128 LYS A CA 1
ATOM 990 C C . LYS A 1 128 ? -14.857 -0.830 0.999 1.00 36.25 128 LYS A C 1
ATOM 992 O O . LYS A 1 128 ? -14.873 -1.564 0.007 1.00 36.25 128 LYS A O 1
ATOM 997 N N . ARG A 1 129 ? -15.279 -1.237 2.200 1.00 35.97 129 ARG A N 1
ATOM 998 C CA . ARG A 1 129 ? -16.415 -2.166 2.285 1.00 35.97 129 ARG A CA 1
ATOM 999 C C . ARG A 1 129 ? -17.663 -1.420 1.851 1.00 35.97 129 ARG A C 1
ATOM 1001 O O . ARG A 1 129 ? -17.754 -0.215 2.180 1.00 35.97 129 ARG A O 1
#

pLDDT: mean 70.81, std 14.84, range [35.97, 90.31]

Foldseek 3Di:
DDDDPDPPVPPDDDDDDDLVCPVVVVVCCPPVHVVHDDWDKAQLPPPPPADFAQDDDDPVLDQDPVLVVQLCVQADPNIGGQDKDWDAPPNPLVSSLSVNCNSSSDDDPQQDFDDDPGTITRRGSRPDD

InterPro domains:
  IPR027417 P-loop containing nucleoside triphosphate hydrolase [G3DSA:3.40.50.300] (52-126)
  IPR027417 P-loop containing nucleoside triphosphate hydrolase [SSF52540] (22-104)
  IPR050615 ATP-dependent DNA Helicase [PTHR11274] (6-112)